Protein AF-A0A5P1F9I6-F1 (afdb_monomer_lite)

Secondary structure (DSSP, 8-state):
-----------GGGGGG-S-----------TTSHHHHTTEEEEE-TTS-EEEEE-TTHHHHHHHHHHHHHHHHHHHHS-HHHHHHHHHHHHTT------GGGT-S------SSHHHHHHHHHHHT--HHHHHHHHHHHHHH-S-GGGG-

Sequence (149 aa):
MGGAAILLSNKPSDSGRAKYELVHVVRTNHAANDEAYRCAYQEEDGEGNIGVSLSKKLTAIAGAALRENITTIAPLVLPPSELLRWALGCIMKKTYTPDFRKAFEHFCIHAGGRAVIEELSKKLKLTEEQVEPSRMTLLLVNNGGCHTC

InterPro domains:
  IPR012392 Very-long-chain 3-ketoacyl-CoA synthase [PTHR31561] (1-140)
  IPR013601 FAE1/Type III polyketide synthase-like protein [PF08392] (1-94)
  IPR016039 Thiolase-like [G3DSA:3.40.47.10] (1-143)
  IPR016039 Thiolase-like [SSF53901] (1-139)

Organism: Asparagus officinalis (NCBI:txid4686)

Radius of gyration: 18.52 Å; chains: 1; bounding box: 53×32×50 Å

Foldseek 3Di:
DDDDDDDDDPDPVCVVVDPDDDDDDFDFDDCVDPCQVLQWDFDADPVRDTDIDHHPCNVVSVVVSVVVRCVVCCVVQPDPVQVVVVVVCVVVVHDDQGACVRRDVADADQDPDPVSLVVCCVSNVNDPVRSVLNVVLCVPVNNPPPRSD

pLDDT: mean 85.11, std 8.14, range [55.66, 95.0]

Structure (mmCIF, N/CA/C/O backbone):
data_AF-A0A5P1F9I6-F1
#
_entry.id   AF-A0A5P1F9I6-F1
#
loop_
_atom_site.group_PDB
_atom_site.id
_atom_site.type_symbol
_atom_site.label_atom_id
_atom_site.label_alt_id
_atom_site.label_comp_id
_atom_site.label_asym_id
_atom_site.label_entity_id
_atom_site.label_seq_id
_atom_site.pdbx_PDB_ins_code
_atom_site.Cartn_x
_atom_site.Cartn_y
_atom_site.Cartn_z
_atom_site.occupancy
_atom_site.B_iso_or_equiv
_atom_site.auth_seq_id
_atom_site.auth_comp_id
_atom_site.auth_asym_id
_atom_site.auth_atom_id
_atom_site.pdbx_PDB_model_num
ATOM 1 N N . MET A 1 1 ? -20.761 13.787 -5.780 1.00 58.81 1 MET A N 1
ATOM 2 C CA . MET A 1 1 ? -20.430 12.347 -5.837 1.00 58.81 1 MET A CA 1
ATOM 3 C C . MET A 1 1 ? -19.392 12.148 -6.926 1.00 58.81 1 MET A C 1
ATOM 5 O O . MET A 1 1 ? -19.604 12.664 -8.016 1.00 58.81 1 MET A O 1
ATOM 9 N N . GLY A 1 2 ? -18.279 11.480 -6.617 1.00 71.69 2 GLY A N 1
ATOM 10 C CA . GLY A 1 2 ? -17.290 11.039 -7.606 1.00 71.69 2 GLY A CA 1
ATOM 11 C C . GLY A 1 2 ? -17.556 9.592 -8.028 1.00 71.69 2 GLY A C 1
ATOM 12 O O . GLY A 1 2 ? -18.183 8.843 -7.280 1.00 71.69 2 GLY A O 1
ATOM 13 N N . GLY A 1 3 ? -17.108 9.210 -9.223 1.00 81.81 3 GLY A N 1
ATOM 14 C CA . GLY A 1 3 ? -17.223 7.848 -9.738 1.00 81.81 3 GLY A CA 1
ATOM 15 C C . GLY 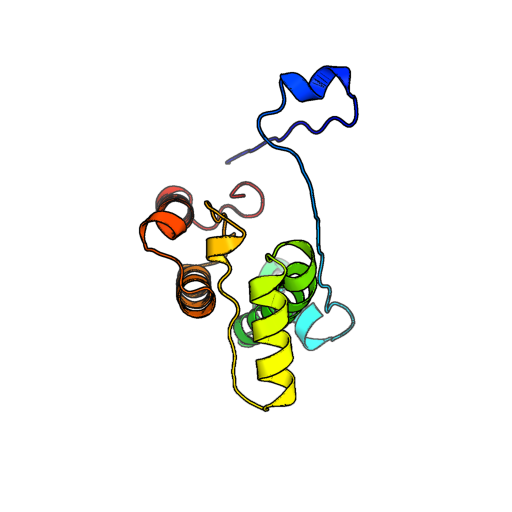A 1 3 ? -16.049 7.515 -10.652 1.00 81.81 3 GLY A C 1
ATOM 16 O O . GLY A 1 3 ? -15.625 8.355 -11.442 1.00 81.81 3 GLY A O 1
ATOM 17 N N . ALA A 1 4 ? -15.535 6.295 -10.529 1.00 86.00 4 ALA A N 1
ATOM 18 C CA . ALA A 1 4 ? -14.467 5.753 -11.359 1.00 86.00 4 ALA A CA 1
ATOM 19 C C . ALA A 1 4 ? -14.864 4.349 -11.832 1.00 86.00 4 ALA A C 1
ATOM 21 O O . ALA A 1 4 ? -15.595 3.640 -11.139 1.00 86.00 4 ALA A O 1
ATOM 22 N N . ALA A 1 5 ? -14.405 3.957 -13.020 1.00 91.00 5 ALA A N 1
ATOM 23 C CA . ALA A 1 5 ? -14.665 2.638 -13.581 1.00 91.00 5 ALA A CA 1
ATOM 24 C C . ALA A 1 5 ? -13.430 2.122 -14.322 1.00 91.00 5 ALA A C 1
ATOM 26 O O . ALA A 1 5 ? -12.773 2.866 -15.052 1.00 91.00 5 ALA A O 1
ATOM 27 N N . ILE A 1 6 ? -13.151 0.830 -14.157 1.00 91.56 6 ILE A N 1
ATOM 28 C CA . ILE A 1 6 ? -12.092 0.106 -14.861 1.00 91.56 6 ILE A CA 1
ATOM 29 C C . ILE A 1 6 ? -12.748 -1.077 -15.573 1.00 91.56 6 ILE A C 1
ATOM 31 O O . ILE A 1 6 ? -13.527 -1.814 -14.968 1.00 91.56 6 ILE A O 1
ATOM 35 N N . LEU A 1 7 ? -12.436 -1.261 -16.857 1.00 94.25 7 LEU A N 1
ATOM 36 C CA . LEU A 1 7 ? -12.842 -2.441 -17.617 1.00 94.25 7 LEU A CA 1
ATOM 37 C C . LEU A 1 7 ? -11.691 -3.450 -17.632 1.00 94.25 7 LEU A C 1
ATOM 39 O O . LEU A 1 7 ? -10.599 -3.133 -18.100 1.00 94.25 7 LEU A O 1
ATOM 43 N N . LEU A 1 8 ? -11.954 -4.664 -17.152 1.00 94.56 8 LEU A N 1
ATOM 44 C CA . LEU A 1 8 ? -11.008 -5.779 -17.164 1.00 94.56 8 LEU A CA 1
ATOM 45 C C . LEU A 1 8 ? -11.435 -6.806 -18.217 1.00 94.56 8 LEU A C 1
ATOM 47 O O . LEU A 1 8 ? -12.617 -7.129 -18.330 1.00 94.56 8 LEU A O 1
ATOM 51 N N . SER A 1 9 ? -10.472 -7.334 -18.972 1.00 94.06 9 SER A N 1
ATOM 52 C CA . SER A 1 9 ? -10.683 -8.418 -19.934 1.00 94.06 9 SER A CA 1
ATOM 53 C C . SER A 1 9 ? -9.588 -9.463 -19.776 1.00 94.06 9 SER A C 1
ATOM 55 O O . SER A 1 9 ? -8.436 -9.131 -19.517 1.00 94.06 9 SER A O 1
ATOM 57 N N . ASN A 1 10 ? -9.955 -10.729 -19.950 1.00 94.94 10 ASN A N 1
ATOM 58 C CA . ASN A 1 10 ? -9.029 -11.857 -20.032 1.00 94.94 10 ASN A CA 1
ATOM 59 C C . ASN A 1 10 ? -8.858 -12.361 -21.477 1.00 94.94 10 ASN A C 1
ATOM 61 O O . ASN A 1 10 ? -8.273 -13.422 -21.692 1.00 94.94 10 ASN A O 1
ATOM 65 N N . LYS A 1 11 ? -9.403 -11.648 -22.473 1.00 95.00 11 LYS A N 1
ATOM 66 C CA . LYS A 1 11 ? -9.348 -12.063 -23.876 1.00 95.00 11 LYS A CA 1
ATOM 67 C C . LYS A 1 11 ? -8.028 -11.623 -24.514 1.00 95.00 11 LYS A C 1
ATOM 69 O O . LYS A 1 11 ? -7.748 -10.424 -24.537 1.00 95.00 11 LYS A O 1
ATOM 74 N N . PRO A 1 12 ? -7.272 -12.538 -25.148 1.00 92.50 12 PRO A N 1
ATOM 75 C CA . PRO A 1 12 ? -6.056 -12.173 -25.874 1.00 92.50 12 PRO A CA 1
ATOM 76 C C . PRO A 1 12 ? -6.297 -11.168 -27.008 1.00 92.50 12 PRO A C 1
ATOM 78 O O . PRO A 1 12 ? -5.402 -10.400 -27.334 1.00 92.50 12 PRO A O 1
ATOM 81 N N . SER A 1 13 ? -7.506 -11.134 -27.583 1.00 94.44 13 SER A N 1
ATOM 82 C CA . SER A 1 13 ? -7.888 -10.158 -28.615 1.00 94.44 13 SER A CA 1
ATOM 83 C C . SER A 1 13 ? -7.873 -8.709 -28.126 1.00 94.44 13 SER A C 1
ATOM 85 O O . SER A 1 13 ? -7.743 -7.794 -28.936 1.00 94.44 13 SER A O 1
ATOM 87 N N . ASP A 1 14 ? -8.019 -8.497 -26.817 1.00 93.44 14 ASP A N 1
ATOM 88 C CA . ASP A 1 14 ? -8.112 -7.165 -26.221 1.00 93.44 14 ASP A CA 1
ATOM 89 C C . ASP A 1 14 ? -6.747 -6.666 -25.712 1.00 93.44 14 ASP A C 1
ATOM 91 O O . ASP A 1 14 ? -6.613 -5.481 -25.405 1.00 93.44 14 ASP A O 1
ATOM 95 N N . SER A 1 15 ? -5.720 -7.529 -25.665 1.00 90.62 15 SER A N 1
ATOM 96 C CA . SER A 1 15 ? -4.403 -7.210 -25.087 1.00 90.62 15 SER A CA 1
ATOM 97 C C . SER A 1 15 ? -3.721 -6.039 -25.793 1.00 90.62 15 SER A C 1
ATOM 99 O O . SER A 1 15 ? -3.222 -5.132 -25.136 1.00 90.62 15 SER A O 1
ATOM 101 N N . GLY A 1 16 ? -3.796 -5.983 -27.128 1.00 92.69 16 GLY A N 1
ATOM 102 C CA . GLY A 1 16 ? -3.213 -4.896 -27.921 1.00 92.69 16 GLY A CA 1
ATOM 103 C C . GLY A 1 16 ? -3.875 -3.528 -27.708 1.00 92.69 16 GLY A C 1
ATOM 104 O O . GLY A 1 16 ? -3.329 -2.515 -28.135 1.00 92.69 16 GLY A O 1
ATOM 105 N N . ARG A 1 17 ? -5.050 -3.478 -27.066 1.00 94.00 17 ARG A N 1
ATOM 106 C CA . ARG A 1 17 ? -5.777 -2.238 -26.740 1.00 94.00 17 ARG A CA 1
ATOM 107 C C . ARG A 1 17 ? -5.731 -1.897 -25.249 1.00 94.00 17 ARG A C 1
ATOM 109 O O . ARG A 1 17 ? -6.204 -0.824 -24.867 1.00 94.00 17 ARG A O 1
ATOM 116 N N . ALA A 1 18 ? -5.231 -2.800 -24.407 1.00 93.69 18 ALA A N 1
ATOM 117 C CA . ALA A 1 18 ? -5.167 -2.598 -22.970 1.00 93.69 18 ALA A CA 1
ATOM 118 C C . ALA A 1 18 ? -4.132 -1.517 -22.625 1.00 93.69 18 ALA A C 1
ATOM 120 O O . ALA A 1 18 ? -3.037 -1.489 -23.178 1.00 93.69 18 ALA A O 1
ATOM 121 N N . LYS A 1 19 ? -4.480 -0.617 -21.697 1.00 93.44 19 LYS A N 1
ATOM 122 C CA . LYS A 1 19 ? -3.541 0.398 -21.185 1.00 93.44 19 LYS A CA 1
ATOM 123 C C . LYS A 1 19 ? -2.557 -0.179 -20.167 1.00 93.44 19 LYS A C 1
ATOM 125 O O . LYS A 1 19 ? -1.434 0.297 -20.074 1.00 93.44 19 LYS A O 1
ATOM 130 N N . TYR A 1 20 ? -3.011 -1.168 -19.399 1.00 92.56 20 TYR A N 1
ATOM 131 C CA . TYR A 1 20 ? -2.266 -1.805 -18.320 1.00 92.56 20 TYR A CA 1
ATOM 132 C C . TYR A 1 20 ? -2.589 -3.298 -18.285 1.00 92.56 20 TYR A C 1
ATOM 134 O O . TYR A 1 20 ? -3.704 -3.701 -18.625 1.00 92.56 20 TYR A O 1
ATOM 142 N N . GLU A 1 21 ? -1.629 -4.092 -17.823 1.00 92.50 21 GLU A N 1
ATOM 143 C CA . GLU A 1 21 ? -1.796 -5.513 -17.528 1.00 92.50 21 GLU A CA 1
ATOM 144 C C . GLU A 1 21 ? -1.741 -5.732 -16.013 1.00 92.50 21 GLU A C 1
ATOM 146 O O . GLU A 1 21 ? -0.867 -5.206 -15.321 1.00 92.50 21 GLU A O 1
ATOM 151 N N . LEU A 1 22 ? -2.686 -6.510 -15.484 1.00 92.75 22 LEU A N 1
ATOM 152 C CA . LEU A 1 22 ? -2.701 -6.880 -14.074 1.00 92.75 22 LEU A CA 1
ATOM 153 C C . LEU A 1 22 ? -1.824 -8.115 -13.852 1.00 92.75 22 LEU A C 1
ATOM 155 O O . LEU A 1 22 ? -2.265 -9.237 -14.085 1.00 92.75 22 LEU A O 1
ATOM 159 N N . VAL A 1 23 ? -0.600 -7.904 -13.371 1.00 92.69 23 VAL A N 1
ATOM 160 C CA . VAL A 1 23 ? 0.379 -8.990 -13.189 1.00 92.69 23 VAL A CA 1
ATOM 161 C C . VAL A 1 23 ? 0.200 -9.707 -11.845 1.00 92.69 23 VAL A C 1
ATOM 163 O O . VAL A 1 23 ? 0.147 -10.935 -11.785 1.00 92.69 23 VAL A O 1
ATOM 166 N N . HIS A 1 24 ? 0.078 -8.951 -10.750 1.00 92.06 24 HIS A N 1
ATOM 167 C CA . HIS A 1 24 ? -0.003 -9.499 -9.395 1.00 92.06 24 HIS A CA 1
ATOM 168 C C . HIS A 1 24 ? -1.013 -8.742 -8.530 1.00 92.06 24 HIS A C 1
ATOM 170 O O . HIS A 1 24 ? -1.091 -7.516 -8.573 1.00 92.06 24 HIS A O 1
ATOM 176 N N . VAL A 1 25 ? -1.748 -9.484 -7.695 1.00 93.44 25 VAL A N 1
ATOM 177 C CA . VAL A 1 25 ? -2.632 -8.945 -6.651 1.00 93.44 25 VAL A CA 1
ATOM 178 C C . VAL A 1 25 ? -2.312 -9.646 -5.340 1.00 93.44 25 VAL A C 1
ATOM 180 O O . VAL A 1 25 ? -2.360 -10.871 -5.262 1.00 93.44 25 VAL A O 1
ATOM 183 N N . VAL A 1 26 ? -2.017 -8.868 -4.299 1.00 93.50 26 VAL A N 1
ATOM 184 C CA . VAL A 1 26 ? -1.761 -9.382 -2.948 1.00 93.50 26 VAL A CA 1
ATOM 185 C C . VAL A 1 26 ? -2.721 -8.717 -1.975 1.00 93.50 26 VAL A C 1
ATOM 187 O O . VAL A 1 26 ? -2.762 -7.493 -1.864 1.00 93.50 26 VAL A O 1
ATOM 190 N N . ARG A 1 27 ? -3.476 -9.530 -1.231 1.00 93.00 27 ARG A N 1
ATOM 191 C CA . ARG A 1 27 ? -4.406 -9.065 -0.200 1.00 93.00 27 ARG A CA 1
ATOM 192 C C . ARG A 1 27 ? -3.963 -9.566 1.169 1.00 93.00 27 ARG A C 1
ATOM 194 O O . ARG A 1 27 ? -3.826 -10.766 1.367 1.00 93.00 27 ARG A O 1
ATOM 201 N N . THR A 1 28 ? -3.816 -8.644 2.115 1.00 91.25 28 THR A N 1
ATOM 202 C CA . THR A 1 28 ? -3.549 -8.949 3.529 1.00 91.25 28 THR A CA 1
ATOM 203 C C . THR A 1 28 ? -4.820 -8.707 4.336 1.00 91.25 28 THR A C 1
ATOM 205 O O . THR A 1 28 ? -5.490 -7.693 4.135 1.00 91.25 28 THR A O 1
ATOM 208 N N . ASN A 1 29 ? -5.190 -9.641 5.215 1.00 91.25 29 ASN A N 1
ATOM 209 C CA . ASN A 1 29 ? -6.415 -9.564 6.009 1.00 91.25 29 ASN A CA 1
ATOM 210 C C . ASN A 1 29 ? -6.139 -9.903 7.480 1.00 91.25 29 ASN A C 1
ATOM 212 O O . ASN A 1 29 ? -5.693 -11.004 7.785 1.00 91.25 29 ASN A O 1
ATOM 216 N N . HIS A 1 30 ? -6.470 -8.973 8.379 1.00 90.31 30 HIS A N 1
ATOM 217 C CA . HIS A 1 30 ? -6.343 -9.134 9.830 1.00 90.31 30 HIS A CA 1
ATOM 218 C C . HIS A 1 30 ? -7.693 -9.218 10.558 1.00 90.31 30 HIS A C 1
ATOM 220 O O . HIS A 1 30 ? -7.742 -9.012 11.764 1.00 90.31 30 HIS A O 1
ATOM 226 N N . ALA A 1 31 ? -8.791 -9.538 9.866 1.00 86.88 31 ALA A N 1
ATOM 227 C CA . ALA A 1 31 ? -10.133 -9.590 10.456 1.00 86.88 31 ALA A CA 1
ATOM 228 C C . ALA A 1 31 ? -10.279 -10.587 11.623 1.00 86.88 31 ALA A C 1
ATOM 230 O O . ALA A 1 31 ? -11.189 -10.439 12.426 1.00 86.88 31 ALA A O 1
ATOM 231 N N . ALA A 1 32 ? -9.387 -11.576 11.739 1.00 90.56 32 ALA A N 1
ATOM 232 C CA . ALA A 1 32 ? -9.351 -12.496 12.878 1.00 90.56 32 ALA A CA 1
ATOM 233 C C . ALA A 1 32 ? -8.821 -11.860 14.182 1.00 90.56 32 ALA A C 1
ATOM 235 O O . ALA A 1 32 ? -8.923 -12.467 15.242 1.00 90.56 32 ALA A O 1
ATOM 236 N N . ASN A 1 33 ? -8.220 -10.668 14.117 1.00 91.50 33 ASN A N 1
ATOM 237 C CA . ASN A 1 33 ? -7.797 -9.907 15.286 1.00 91.50 33 ASN A CA 1
ATOM 238 C C . ASN A 1 33 ? -8.889 -8.886 15.629 1.00 91.50 33 ASN A C 1
ATOM 240 O O . ASN A 1 33 ? -9.110 -7.952 14.861 1.00 91.50 33 ASN A O 1
ATOM 244 N N . ASP A 1 34 ? -9.523 -9.031 16.792 1.00 92.56 34 ASP A N 1
ATOM 245 C CA . ASP A 1 34 ? -10.614 -8.160 17.252 1.00 92.56 34 ASP A CA 1
ATOM 246 C C . ASP A 1 34 ? -10.263 -6.669 17.231 1.00 92.56 34 ASP A C 1
ATOM 248 O O . ASP A 1 34 ? -11.098 -5.826 16.904 1.00 92.56 34 ASP A O 1
ATOM 252 N N . GLU A 1 35 ? -9.021 -6.328 17.568 1.00 90.12 35 GLU A N 1
ATOM 253 C CA . GLU A 1 35 ? -8.555 -4.948 17.581 1.00 90.12 35 GLU A CA 1
ATOM 254 C C . GLU A 1 35 ? -8.446 -4.382 16.164 1.00 90.12 35 GLU A C 1
ATOM 256 O O . GLU A 1 35 ? -8.821 -3.236 15.929 1.00 90.12 35 GLU A O 1
ATOM 261 N N . ALA A 1 36 ? -7.982 -5.197 15.213 1.00 89.56 36 ALA A N 1
ATOM 262 C CA . ALA A 1 36 ? -7.935 -4.839 13.801 1.00 89.56 36 ALA A CA 1
ATOM 263 C C . ALA A 1 36 ? -9.328 -4.821 13.165 1.00 89.56 36 ALA A C 1
ATOM 265 O O . ALA A 1 36 ? -9.615 -3.954 12.347 1.00 89.56 36 ALA A O 1
ATOM 266 N N . TYR A 1 37 ? -10.213 -5.728 13.569 1.00 90.31 37 TYR A N 1
ATOM 267 C CA . TYR A 1 37 ? -11.590 -5.777 13.095 1.00 90.31 37 TYR A CA 1
ATOM 268 C C . TYR A 1 37 ? -12.387 -4.543 13.541 1.00 90.31 37 TYR A C 1
ATOM 270 O O . TYR A 1 37 ? -13.078 -3.925 12.737 1.00 90.31 37 TYR A O 1
ATOM 278 N N . ARG A 1 38 ? -12.240 -4.132 14.806 1.00 89.44 38 ARG A N 1
ATOM 279 C CA . ARG A 1 38 ? -12.935 -2.968 15.380 1.00 89.44 38 ARG A CA 1
ATOM 280 C C . ARG A 1 38 ? -12.209 -1.635 15.164 1.00 89.44 38 ARG A C 1
ATOM 282 O O . ARG A 1 38 ? -12.646 -0.621 15.697 1.00 89.44 38 ARG A O 1
ATOM 289 N N . CYS A 1 39 ? -11.087 -1.596 14.434 1.00 89.00 39 CYS A N 1
ATOM 290 C CA . CYS A 1 39 ? -10.308 -0.356 14.316 1.00 89.00 39 CYS A CA 1
ATOM 291 C C . CYS A 1 39 ? -10.972 0.717 13.442 1.00 89.00 39 CYS A C 1
ATOM 293 O O . CYS A 1 39 ? -10.704 1.902 13.646 1.00 89.00 39 CYS A O 1
ATOM 295 N N . ALA A 1 40 ? -11.823 0.303 12.504 1.00 88.75 40 ALA A N 1
ATOM 296 C CA . ALA A 1 40 ? -12.689 1.159 11.710 1.00 88.75 40 ALA A CA 1
ATOM 297 C C . ALA A 1 40 ? -14.005 0.410 11.466 1.00 88.75 40 ALA A C 1
ATOM 299 O O . ALA A 1 40 ? -14.022 -0.562 10.711 1.00 88.75 40 ALA A O 1
ATOM 300 N N . TYR A 1 41 ? -15.084 0.823 12.128 1.00 89.44 41 TYR A N 1
ATOM 301 C CA . TYR A 1 41 ? -16.366 0.118 12.073 1.00 89.44 41 TYR A CA 1
ATOM 302 C C . TYR A 1 41 ? -17.518 1.093 11.863 1.00 89.44 41 TYR A C 1
ATOM 304 O O . TYR A 1 41 ? -17.506 2.191 12.414 1.00 89.44 41 TYR A O 1
ATOM 312 N N . GLN A 1 42 ? -18.501 0.705 11.055 1.00 91.31 42 GLN A N 1
ATOM 313 C CA . GLN A 1 42 ? -19.733 1.471 10.915 1.00 91.31 42 GLN A CA 1
ATOM 314 C C . GLN A 1 42 ? -20.691 1.039 12.024 1.00 91.31 42 GLN A C 1
ATOM 316 O O . GLN A 1 42 ? -21.041 -0.138 12.110 1.00 91.31 42 GLN A O 1
ATOM 321 N N . GLU A 1 43 ? -21.080 1.972 12.882 1.00 91.50 43 GLU A N 1
ATOM 322 C CA . GLU A 1 43 ? -21.938 1.706 14.036 1.00 91.50 43 GLU A CA 1
ATOM 323 C C . GLU A 1 43 ? -22.920 2.852 14.272 1.00 91.50 43 GLU A C 1
ATOM 325 O O . GLU A 1 43 ? -22.723 3.970 13.794 1.00 91.50 43 GLU A O 1
ATOM 330 N N . GLU A 1 44 ? -24.006 2.539 14.966 1.00 93.06 44 GLU A N 1
ATOM 331 C CA . GLU A 1 44 ? -25.030 3.497 15.367 1.00 93.06 44 GLU A CA 1
ATOM 332 C C . GLU A 1 44 ? -24.645 4.101 16.721 1.00 93.06 44 GLU A C 1
ATOM 334 O O . GLU A 1 44 ? -24.240 3.378 17.637 1.00 93.06 44 GLU A O 1
ATOM 339 N N . ASP A 1 45 ? -24.715 5.424 16.836 1.00 90.69 45 ASP A N 1
ATOM 340 C CA . ASP A 1 45 ? -24.473 6.114 18.098 1.00 90.69 45 ASP A CA 1
ATOM 341 C C . ASP A 1 45 ? -25.674 6.000 19.056 1.00 90.69 45 ASP A C 1
ATOM 343 O O . ASP A 1 45 ? -26.716 5.423 18.744 1.00 90.69 45 ASP A O 1
ATOM 347 N N . GLY A 1 46 ? -25.533 6.552 20.264 1.00 90.81 46 GLY A N 1
ATOM 348 C CA . GLY A 1 46 ? -26.599 6.519 21.270 1.00 90.81 46 GLY A CA 1
ATOM 349 C C . GLY A 1 46 ? -27.860 7.312 20.899 1.00 90.81 46 GLY A C 1
ATOM 350 O O . GLY A 1 46 ? -28.871 7.175 21.585 1.00 90.81 46 GLY A O 1
ATOM 351 N N . GLU A 1 47 ? -27.813 8.131 19.847 1.00 92.06 47 GLU A N 1
ATOM 352 C CA . GLU A 1 47 ? -28.930 8.937 19.342 1.00 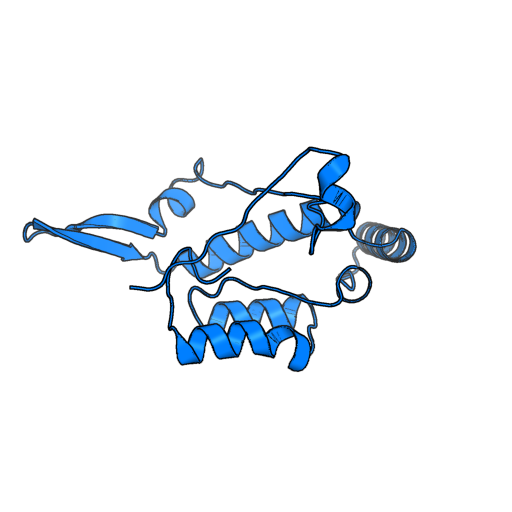92.06 47 GLU A CA 1
ATOM 353 C C . GLU A 1 47 ? -29.591 8.311 18.102 1.00 92.06 47 GLU A C 1
ATOM 355 O O . GLU A 1 47 ? -30.566 8.853 17.580 1.00 92.06 47 GLU A O 1
ATOM 360 N N . GLY A 1 48 ? -29.100 7.155 17.653 1.00 91.50 48 GLY A N 1
ATOM 361 C CA . GLY A 1 48 ? -29.626 6.425 16.508 1.00 91.50 48 GLY A CA 1
ATOM 362 C C . GLY A 1 48 ? -29.016 6.826 15.162 1.00 91.50 48 GLY A C 1
ATOM 363 O O . GLY A 1 48 ? -29.526 6.453 14.102 1.00 91.50 48 GLY A O 1
ATOM 364 N N . ASN A 1 49 ? -27.934 7.611 15.161 1.00 92.56 49 ASN A N 1
ATOM 365 C CA . ASN A 1 49 ? -27.277 8.040 13.932 1.00 92.56 49 ASN A CA 1
ATOM 366 C C . ASN A 1 49 ? -26.183 7.050 13.535 1.00 92.56 49 ASN A C 1
ATOM 368 O O . ASN A 1 49 ? -25.297 6.714 14.319 1.00 92.56 49 ASN A O 1
ATOM 372 N N . ILE A 1 50 ? -26.197 6.627 12.272 1.00 92.12 50 ILE A N 1
ATOM 373 C CA . ILE A 1 50 ? -25.163 5.747 11.727 1.00 92.12 50 ILE A CA 1
ATOM 374 C C . ILE A 1 50 ? -23.906 6.566 11.414 1.00 92.12 50 ILE A C 1
ATOM 376 O O . ILE A 1 50 ? -23.919 7.443 10.547 1.00 92.12 50 ILE A O 1
ATOM 380 N N . GLY A 1 51 ? -22.804 6.231 12.080 1.00 89.81 51 GLY A N 1
ATOM 381 C CA . GLY A 1 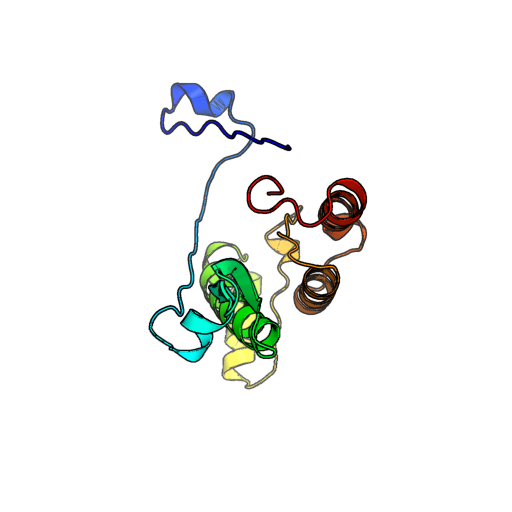51 ? -21.492 6.843 11.907 1.00 89.81 51 GLY A CA 1
ATOM 382 C C . GLY A 1 51 ? -20.383 5.822 11.649 1.00 89.81 51 GLY A C 1
ATOM 383 O O . GLY A 1 51 ? -20.617 4.622 11.513 1.00 89.81 51 GLY A O 1
ATOM 384 N N . VAL A 1 52 ? -19.145 6.316 11.565 1.00 89.56 52 VAL A N 1
ATOM 385 C CA . VAL A 1 52 ? -17.936 5.483 11.491 1.00 89.56 52 VAL A CA 1
ATOM 386 C C . VAL A 1 52 ? -17.083 5.742 12.724 1.00 89.56 52 VAL A C 1
ATOM 388 O O . VAL A 1 52 ? -16.653 6.867 12.975 1.00 89.56 52 VAL A O 1
ATOM 391 N N . SER A 1 53 ? -16.804 4.679 13.462 1.00 88.19 53 SER A N 1
ATOM 392 C CA . SER A 1 53 ? -15.954 4.664 14.643 1.00 88.19 53 SER A CA 1
ATOM 393 C C . SER A 1 53 ? -14.521 4.343 14.249 1.00 88.19 53 SER A C 1
ATOM 395 O O . SER A 1 53 ? -14.269 3.336 13.585 1.00 88.19 53 SER A O 1
ATOM 397 N N . LEU A 1 54 ? -13.575 5.208 14.626 1.00 88.12 54 LEU A N 1
ATOM 398 C CA . LEU A 1 54 ? -12.152 5.052 14.320 1.00 88.12 54 LEU A CA 1
ATOM 399 C C . LEU A 1 54 ? -11.342 4.929 15.611 1.00 88.12 54 LEU A C 1
ATOM 401 O O . LEU A 1 54 ? -11.260 5.855 16.420 1.00 88.12 54 LEU A O 1
ATOM 405 N N . SER A 1 55 ? -10.681 3.789 15.784 1.00 87.88 55 SER A N 1
ATOM 406 C CA . SER A 1 55 ? -9.781 3.554 16.908 1.00 87.88 55 SER A CA 1
ATOM 407 C C . SER A 1 55 ? -8.489 4.358 16.762 1.00 87.88 55 SER A C 1
ATOM 409 O O . SER A 1 55 ? -7.893 4.430 15.687 1.00 87.88 55 SER A O 1
ATOM 411 N N . LYS A 1 56 ? -7.952 4.862 17.880 1.00 86.50 56 LYS A N 1
ATOM 412 C CA . LYS A 1 56 ? -6.623 5.510 17.927 1.00 86.50 56 LYS A CA 1
ATOM 413 C C . LYS A 1 56 ? -5.488 4.596 17.446 1.00 86.50 56 LYS A C 1
ATOM 415 O O . LYS A 1 56 ? -4.425 5.084 17.077 1.00 86.50 56 LYS A O 1
ATOM 420 N N . LYS A 1 57 ? -5.702 3.275 17.455 1.00 85.69 57 LYS A N 1
ATOM 421 C CA . LYS A 1 57 ? -4.725 2.264 17.019 1.00 85.69 57 LYS A CA 1
ATOM 422 C C . LYS A 1 57 ? -4.784 1.958 15.520 1.00 85.69 57 LYS A C 1
ATOM 424 O O . LYS A 1 57 ? -3.935 1.216 15.030 1.00 85.69 57 LYS A O 1
ATOM 429 N N . LEU A 1 58 ? -5.734 2.546 14.787 1.00 84.75 58 LEU A N 1
ATOM 430 C CA . LEU A 1 58 ? -5.928 2.340 13.350 1.00 84.75 58 LEU A CA 1
ATOM 431 C C . LEU A 1 58 ? -4.632 2.510 12.551 1.00 84.75 58 LEU A C 1
ATOM 433 O O . LEU A 1 58 ? -4.301 1.667 11.725 1.00 84.75 58 LEU A O 1
ATOM 437 N N . THR A 1 59 ? -3.865 3.565 12.826 1.00 83.19 59 THR A N 1
ATOM 438 C CA . THR A 1 59 ? -2.612 3.856 12.113 1.00 83.19 59 THR A CA 1
ATOM 439 C C . THR A 1 59 ? -1.549 2.781 12.340 1.00 83.19 59 THR A C 1
ATOM 441 O O . THR A 1 59 ? -0.877 2.370 11.394 1.00 83.19 59 THR A O 1
ATOM 444 N N . ALA A 1 60 ? -1.420 2.285 13.572 1.00 85.06 60 ALA A N 1
ATOM 445 C CA . ALA A 1 60 ? -0.483 1.219 13.912 1.00 85.06 60 ALA A CA 1
ATOM 446 C C . ALA A 1 60 ? -0.874 -0.110 13.245 1.00 85.06 60 ALA A C 1
ATOM 448 O O . ALA A 1 60 ? -0.020 -0.772 12.654 1.00 85.06 60 ALA A O 1
ATOM 449 N N . ILE A 1 61 ? -2.163 -0.463 13.280 1.00 87.69 61 ILE A N 1
ATOM 450 C CA . ILE A 1 61 ? -2.701 -1.679 12.651 1.00 87.69 61 ILE A CA 1
ATOM 451 C C . ILE A 1 61 ? -2.545 -1.622 11.131 1.00 87.69 61 ILE A C 1
ATOM 453 O O . ILE A 1 61 ? -2.016 -2.558 10.533 1.00 87.69 61 ILE A O 1
ATOM 457 N N . ALA A 1 62 ? -2.931 -0.509 10.505 1.00 84.19 62 ALA A N 1
ATOM 458 C CA . ALA A 1 62 ? -2.768 -0.303 9.069 1.00 84.19 62 ALA A CA 1
ATOM 459 C C . ALA A 1 62 ? -1.290 -0.377 8.661 1.00 84.19 62 ALA A C 1
ATOM 461 O O . ALA A 1 62 ? -0.947 -1.015 7.669 1.00 84.19 62 ALA A O 1
ATOM 462 N N . GLY A 1 63 ? -0.394 0.214 9.458 1.00 83.81 63 GLY A N 1
ATOM 463 C CA . GLY A 1 63 ? 1.047 0.151 9.228 1.00 83.81 63 GLY A CA 1
ATOM 464 C C . GLY A 1 63 ? 1.620 -1.267 9.321 1.00 83.81 63 GLY A C 1
ATOM 465 O O . GLY A 1 63 ? 2.514 -1.609 8.543 1.00 83.81 63 GLY A O 1
ATOM 466 N N . ALA A 1 64 ? 1.116 -2.092 10.242 1.00 85.50 64 ALA A N 1
ATOM 467 C CA . ALA A 1 64 ? 1.496 -3.498 10.357 1.00 85.50 64 ALA A CA 1
ATOM 468 C C . ALA A 1 64 ? 0.999 -4.315 9.154 1.00 85.50 64 ALA A C 1
ATOM 470 O O . ALA A 1 64 ? 1.806 -4.978 8.501 1.00 85.50 64 ALA A O 1
ATOM 471 N N . ALA A 1 65 ? -0.281 -4.172 8.798 1.00 88.88 65 ALA A N 1
ATOM 472 C CA . ALA A 1 65 ? -0.892 -4.844 7.651 1.00 88.88 65 ALA A CA 1
ATOM 473 C C . ALA A 1 65 ? -0.178 -4.512 6.336 1.00 88.88 65 ALA A C 1
ATOM 475 O O . ALA A 1 65 ? 0.116 -5.381 5.517 1.00 88.88 65 ALA A O 1
ATOM 476 N N . LEU A 1 66 ? 0.165 -3.239 6.155 1.00 86.00 66 LEU A N 1
ATOM 477 C CA . LEU A 1 66 ? 0.888 -2.752 4.991 1.00 86.00 66 LEU A CA 1
ATOM 478 C C . LEU A 1 66 ? 2.314 -3.298 4.923 1.00 86.00 66 LEU A C 1
ATOM 480 O O . LEU A 1 66 ? 2.785 -3.660 3.848 1.00 86.00 66 LEU A O 1
ATOM 484 N N . ARG A 1 67 ? 3.008 -3.396 6.063 1.00 84.62 67 ARG A N 1
ATOM 485 C CA . ARG A 1 67 ? 4.344 -4.002 6.120 1.00 84.62 67 ARG A CA 1
ATOM 486 C C . ARG A 1 67 ? 4.302 -5.467 5.696 1.00 84.62 67 ARG A C 1
ATOM 488 O O . ARG A 1 67 ? 5.175 -5.898 4.944 1.00 84.62 67 ARG A O 1
ATOM 495 N N . GLU A 1 68 ? 3.315 -6.218 6.164 1.00 89.19 68 GLU A N 1
ATOM 496 C CA . GLU A 1 68 ? 3.122 -7.618 5.785 1.00 89.19 68 GLU A CA 1
ATOM 497 C C . GLU A 1 68 ? 2.789 -7.758 4.294 1.00 89.19 68 GLU A C 1
ATOM 499 O O . GLU A 1 68 ? 3.394 -8.577 3.597 1.00 89.19 68 GLU A O 1
ATOM 504 N N . ASN A 1 69 ? 1.918 -6.890 3.775 1.00 90.25 69 ASN A N 1
ATOM 505 C CA . ASN A 1 69 ? 1.578 -6.848 2.355 1.00 90.25 69 ASN A CA 1
ATOM 506 C C . ASN A 1 69 ? 2.809 -6.576 1.474 1.00 90.25 69 ASN A C 1
ATOM 508 O O . ASN A 1 69 ? 3.098 -7.346 0.560 1.00 90.25 69 ASN A O 1
ATOM 512 N N . ILE A 1 70 ? 3.592 -5.546 1.813 1.00 85.88 70 ILE A N 1
ATOM 513 C CA . ILE A 1 70 ? 4.832 -5.185 1.110 1.00 85.88 70 ILE A CA 1
ATOM 514 C C . ILE A 1 70 ? 5.847 -6.333 1.167 1.00 85.88 70 ILE A C 1
ATOM 516 O O . ILE A 1 70 ? 6.505 -6.629 0.173 1.00 85.88 70 ILE A O 1
ATOM 520 N N . THR A 1 71 ? 5.966 -7.008 2.312 1.00 86.88 71 THR A N 1
ATOM 521 C CA . THR A 1 71 ? 6.877 -8.156 2.469 1.00 86.88 71 THR A CA 1
ATOM 522 C C . THR A 1 71 ? 6.454 -9.333 1.588 1.00 86.88 71 THR A C 1
ATOM 524 O O . THR A 1 71 ? 7.307 -10.040 1.060 1.00 86.88 71 THR A O 1
ATOM 527 N N . THR A 1 72 ? 5.149 -9.511 1.382 1.00 90.69 72 THR A N 1
ATOM 528 C CA . THR A 1 72 ? 4.590 -10.581 0.547 1.00 90.69 72 THR A CA 1
ATOM 529 C 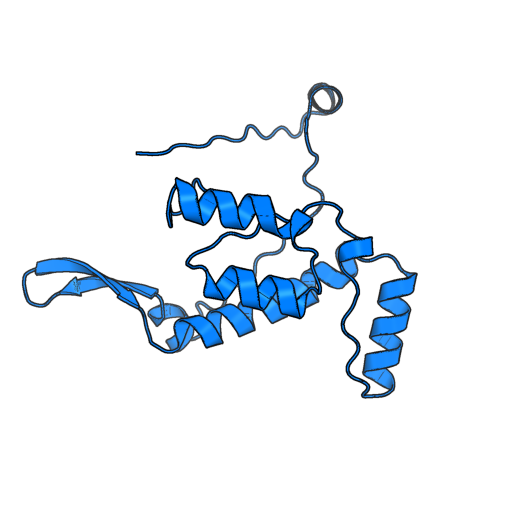C . THR A 1 72 ? 4.724 -10.278 -0.946 1.00 90.69 72 THR A C 1
ATOM 531 O O . THR A 1 72 ? 5.041 -11.176 -1.722 1.00 90.69 72 THR A O 1
ATOM 534 N N . ILE A 1 73 ? 4.519 -9.024 -1.368 1.00 90.19 73 ILE A N 1
ATOM 535 C CA . ILE A 1 73 ? 4.618 -8.638 -2.786 1.00 90.19 73 ILE A CA 1
ATOM 536 C C . ILE A 1 73 ? 6.067 -8.453 -3.252 1.00 90.19 73 ILE A C 1
ATOM 538 O O . ILE A 1 73 ? 6.362 -8.707 -4.414 1.00 90.19 73 ILE A O 1
ATOM 542 N N . ALA A 1 74 ? 6.984 -8.070 -2.355 1.00 88.38 74 ALA A N 1
ATOM 543 C CA . ALA A 1 74 ? 8.410 -7.887 -2.637 1.00 88.38 74 ALA A CA 1
ATOM 544 C C . ALA A 1 74 ? 9.039 -9.003 -3.502 1.00 88.38 74 ALA A C 1
ATOM 546 O O . ALA A 1 74 ? 9.603 -8.672 -4.544 1.00 88.38 74 ALA A O 1
ATOM 547 N N . PRO A 1 75 ? 8.939 -10.303 -3.154 1.00 89.75 75 PRO A N 1
ATOM 548 C CA . PRO A 1 75 ? 9.501 -11.387 -3.967 1.00 89.75 75 PRO A CA 1
ATOM 549 C C . PRO A 1 75 ? 8.869 -11.553 -5.351 1.00 89.75 75 PRO A C 1
ATOM 551 O O . PRO A 1 75 ? 9.508 -12.134 -6.221 1.00 89.75 75 PRO A O 1
ATOM 554 N N . LEU A 1 76 ? 7.649 -11.058 -5.564 1.00 90.50 76 LEU A N 1
ATOM 555 C CA . LEU A 1 76 ? 6.947 -11.175 -6.844 1.00 90.50 76 LEU A CA 1
ATOM 556 C C . LEU A 1 76 ? 7.351 -10.076 -7.834 1.00 90.50 76 LEU A C 1
ATOM 558 O O . LEU A 1 76 ? 7.280 -10.285 -9.038 1.00 90.50 76 LEU A O 1
ATOM 562 N N . VAL A 1 77 ? 7.765 -8.908 -7.333 1.00 90.44 77 VAL A N 1
ATOM 563 C CA . VAL A 1 77 ? 7.956 -7.699 -8.158 1.00 90.44 77 VAL A CA 1
ATOM 564 C C . VAL A 1 77 ? 9.399 -7.209 -8.206 1.00 90.44 77 VAL A C 1
ATOM 566 O O . VAL A 1 77 ? 9.778 -6.498 -9.133 1.00 90.44 77 VAL A O 1
ATOM 569 N N . LEU A 1 78 ? 10.222 -7.550 -7.211 1.00 89.38 78 LEU A N 1
ATOM 570 C CA . LEU A 1 78 ? 11.600 -7.076 -7.157 1.00 89.38 78 LEU A CA 1
ATOM 571 C C . LEU A 1 78 ? 12.510 -7.878 -8.097 1.00 89.38 78 LEU A C 1
ATOM 573 O O . LEU A 1 78 ? 12.383 -9.100 -8.202 1.00 89.38 78 LEU A O 1
ATOM 577 N N . PRO A 1 79 ? 13.513 -7.225 -8.708 1.00 89.38 79 PRO A N 1
ATOM 578 C CA . PRO A 1 79 ? 14.502 -7.928 -9.506 1.00 89.38 79 PRO A CA 1
ATOM 579 C C . PRO A 1 79 ? 15.325 -8.894 -8.629 1.00 89.38 79 PRO A C 1
ATOM 581 O O . PRO A 1 79 ? 15.610 -8.583 -7.465 1.00 89.38 79 PRO A O 1
ATOM 584 N N . PRO A 1 80 ? 15.819 -10.019 -9.182 1.00 88.50 80 PRO A N 1
ATOM 585 C CA . PRO A 1 80 ? 16.585 -11.015 -8.423 1.00 88.50 80 PRO A CA 1
ATOM 586 C C . PRO A 1 80 ? 17.790 -10.442 -7.656 1.00 88.50 80 PRO A C 1
ATOM 588 O O . PRO A 1 80 ? 18.130 -10.910 -6.570 1.00 88.50 80 PRO A O 1
ATOM 591 N N . SER A 1 81 ? 18.417 -9.384 -8.183 1.00 87.69 81 SER A N 1
ATOM 592 C CA . SER A 1 81 ? 19.555 -8.710 -7.544 1.00 87.69 81 SER A CA 1
ATOM 593 C C . SER A 1 81 ? 19.189 -7.931 -6.272 1.00 87.69 81 SER A C 1
ATOM 595 O O . SER A 1 81 ? 20.047 -7.728 -5.410 1.00 87.69 81 SER A O 1
ATOM 597 N N . GLU A 1 82 ? 17.945 -7.460 -6.146 1.00 87.62 82 GLU A N 1
ATOM 598 C CA . GLU A 1 82 ? 17.418 -6.852 -4.916 1.00 87.62 82 GLU A CA 1
ATOM 599 C C . GLU A 1 82 ? 17.021 -7.931 -3.913 1.00 87.62 82 GLU A C 1
ATOM 601 O O . GLU A 1 82 ? 17.345 -7.812 -2.731 1.00 87.62 82 GLU A O 1
ATOM 606 N N . LEU A 1 83 ? 16.405 -9.017 -4.386 1.00 86.44 83 LEU A N 1
ATOM 607 C CA . LEU A 1 83 ? 16.024 -10.143 -3.535 1.00 86.44 83 LEU A CA 1
ATOM 608 C C . LEU A 1 83 ? 17.235 -10.798 -2.873 1.00 86.44 83 LEU A C 1
ATOM 610 O O . LEU A 1 83 ? 17.201 -11.066 -1.674 1.00 86.44 83 LEU A O 1
ATOM 614 N N . LEU A 1 84 ? 18.337 -10.968 -3.608 1.00 87.62 84 LEU A N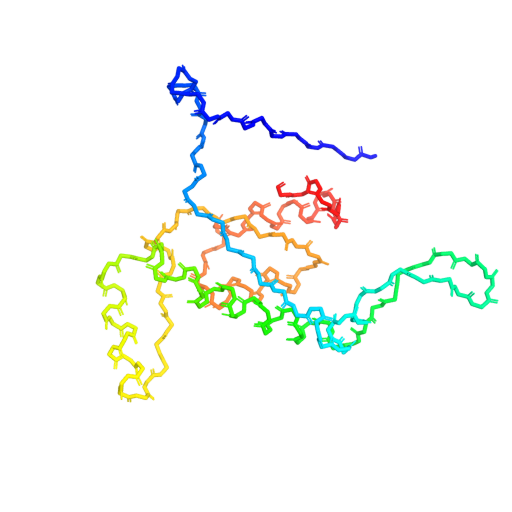 1
ATOM 615 C CA . LEU A 1 84 ? 19.581 -11.491 -3.046 1.00 87.62 84 LEU A CA 1
ATOM 616 C C . LEU A 1 84 ? 20.148 -10.570 -1.956 1.00 87.62 84 LEU A C 1
ATOM 618 O O . LEU A 1 84 ? 20.546 -11.042 -0.893 1.00 87.62 84 LEU A O 1
ATOM 622 N N . ARG A 1 85 ? 20.164 -9.251 -2.188 1.00 86.31 85 ARG A N 1
ATOM 623 C CA . ARG A 1 85 ? 20.641 -8.274 -1.193 1.00 86.31 85 ARG A CA 1
ATOM 624 C C . ARG A 1 85 ? 19.769 -8.257 0.056 1.00 86.31 85 ARG A C 1
ATOM 626 O O . ARG A 1 85 ? 20.301 -8.198 1.164 1.00 86.31 85 ARG A O 1
ATOM 633 N N . TRP A 1 86 ? 18.456 -8.359 -0.117 1.00 84.81 86 TRP A N 1
ATOM 634 C CA . TRP A 1 86 ? 17.519 -8.467 0.991 1.00 84.81 86 TRP A CA 1
ATOM 635 C C . TRP A 1 86 ? 17.728 -9.753 1.794 1.00 84.81 86 TRP A C 1
ATOM 637 O O . TRP A 1 86 ? 17.910 -9.679 3.008 1.00 84.81 86 TRP A O 1
ATOM 647 N N . ALA A 1 87 ? 17.833 -10.906 1.126 1.00 85.00 87 ALA A N 1
ATOM 648 C CA . ALA A 1 87 ? 18.095 -12.190 1.773 1.00 85.00 87 ALA A CA 1
ATOM 649 C C . ALA A 1 87 ? 19.423 -12.188 2.554 1.00 85.00 87 ALA A C 1
ATOM 651 O O . ALA A 1 87 ? 19.469 -12.605 3.712 1.00 85.00 87 ALA A O 1
ATOM 652 N N . LEU A 1 88 ? 20.492 -11.645 1.964 1.00 87.94 88 LEU A N 1
ATOM 653 C CA . LEU A 1 88 ? 21.785 -11.467 2.633 1.00 87.94 88 LEU A CA 1
ATOM 654 C C . LEU A 1 88 ? 21.681 -10.544 3.855 1.00 87.94 88 LEU A C 1
ATOM 656 O O . LEU A 1 88 ? 22.287 -10.823 4.890 1.00 87.94 88 LEU A O 1
ATOM 660 N N . GLY A 1 89 ? 20.901 -9.464 3.762 1.00 84.19 89 GLY A N 1
ATOM 661 C CA . GLY A 1 89 ? 20.605 -8.577 4.887 1.00 84.19 89 GLY A CA 1
ATOM 662 C C . GLY A 1 89 ? 19.922 -9.313 6.041 1.00 84.19 89 GLY A C 1
ATOM 663 O O . GLY A 1 89 ? 20.372 -9.204 7.183 1.00 84.19 89 GLY A O 1
ATOM 664 N N . CYS A 1 90 ? 18.908 -10.129 5.738 1.00 81.06 90 CYS A N 1
ATOM 665 C CA . CYS A 1 90 ? 18.214 -10.963 6.720 1.00 81.06 90 CYS A CA 1
ATOM 666 C C . CYS A 1 90 ? 19.163 -11.949 7.418 1.00 81.06 90 CYS A C 1
ATOM 668 O O . CYS A 1 90 ? 19.156 -12.024 8.647 1.00 81.06 90 CYS A O 1
ATOM 670 N N . ILE A 1 91 ? 20.022 -12.647 6.665 1.00 86.44 91 ILE A N 1
ATOM 671 C CA . ILE A 1 91 ? 21.011 -13.591 7.219 1.00 86.44 91 ILE A CA 1
ATOM 672 C C . ILE A 1 91 ? 22.012 -12.862 8.125 1.00 86.44 91 ILE A C 1
ATOM 674 O O . ILE A 1 91 ? 22.307 -13.313 9.230 1.00 86.44 91 ILE A O 1
ATOM 678 N N . MET A 1 92 ? 22.504 -11.700 7.693 1.00 85.19 92 MET A N 1
ATOM 679 C CA . MET A 1 92 ? 23.465 -10.894 8.451 1.00 85.19 92 MET A CA 1
ATOM 680 C C . MET A 1 92 ? 22.837 -10.082 9.596 1.00 85.19 92 MET A C 1
ATOM 682 O O . MET A 1 92 ? 23.542 -9.286 10.218 1.00 85.19 92 MET A O 1
ATOM 686 N N . LYS A 1 93 ? 21.531 -10.232 9.871 1.00 77.44 93 LYS A N 1
ATOM 687 C CA . LYS A 1 93 ? 20.767 -9.409 10.831 1.00 77.44 93 LYS A CA 1
ATOM 688 C C . LYS A 1 93 ? 20.943 -7.898 10.608 1.00 77.44 93 LYS A C 1
ATOM 690 O O . LYS A 1 93 ? 20.887 -7.109 11.549 1.00 77.44 93 LYS A O 1
ATOM 695 N N . LYS A 1 94 ? 21.162 -7.484 9.358 1.00 76.00 94 LYS A N 1
ATOM 696 C CA . LYS A 1 94 ? 21.232 -6.077 8.956 1.00 76.00 94 LYS A CA 1
ATOM 697 C C . LYS A 1 94 ? 19.871 -5.647 8.429 1.00 76.00 94 LYS A C 1
ATOM 699 O O . LYS A 1 94 ? 19.282 -6.324 7.590 1.00 76.00 94 LYS A O 1
ATOM 704 N N . THR A 1 95 ? 19.388 -4.495 8.886 1.00 73.12 95 THR A N 1
ATOM 705 C CA . THR A 1 95 ? 18.154 -3.897 8.366 1.00 73.12 95 THR A CA 1
ATOM 706 C C . THR A 1 95 ? 18.377 -3.460 6.919 1.00 73.12 95 THR A C 1
ATOM 708 O O . THR A 1 95 ? 18.942 -2.398 6.667 1.00 73.12 95 THR A O 1
ATOM 711 N N . TYR A 1 96 ? 17.958 -4.291 5.963 1.00 75.94 96 TYR A N 1
ATOM 712 C CA . TYR A 1 96 ? 17.953 -3.953 4.543 1.00 75.94 96 TYR A CA 1
ATOM 713 C C . TYR A 1 96 ? 16.526 -3.664 4.084 1.00 75.94 96 TYR A C 1
ATOM 715 O O . TYR A 1 96 ? 15.662 -4.540 4.122 1.00 75.94 96 TYR A O 1
ATOM 723 N N . THR A 1 97 ? 16.286 -2.435 3.632 1.00 77.06 97 THR A N 1
ATOM 724 C CA . THR A 1 97 ? 15.030 -2.057 2.977 1.00 77.06 97 THR A CA 1
ATOM 725 C C . THR A 1 97 ? 15.216 -2.199 1.466 1.00 77.06 97 THR A C 1
ATOM 727 O O . THR A 1 97 ? 16.076 -1.495 0.925 1.00 77.06 97 THR A O 1
ATOM 730 N N . PRO A 1 98 ? 14.458 -3.079 0.788 1.00 79.88 98 PRO A N 1
ATOM 731 C CA . PRO A 1 98 ? 14.565 -3.246 -0.656 1.00 79.88 98 PRO A CA 1
ATOM 732 C C . PRO A 1 98 ? 14.139 -1.976 -1.396 1.00 79.88 98 PRO A C 1
ATOM 734 O O . PRO A 1 98 ? 13.245 -1.252 -0.952 1.00 79.88 98 PRO A O 1
ATOM 737 N N . ASP A 1 99 ? 14.796 -1.705 -2.523 1.00 84.56 99 ASP A N 1
ATOM 738 C CA . ASP A 1 99 ? 14.507 -0.525 -3.337 1.00 84.56 99 ASP A CA 1
ATOM 739 C C . ASP A 1 99 ? 13.390 -0.817 -4.346 1.00 84.56 99 ASP A C 1
ATOM 741 O O . ASP A 1 99 ? 13.627 -1.359 -5.428 1.00 84.56 99 ASP A O 1
ATOM 745 N N . PHE A 1 100 ? 12.161 -0.444 -3.986 1.00 84.69 100 PHE A N 1
ATOM 746 C CA . PHE A 1 100 ? 10.976 -0.644 -4.823 1.00 84.69 100 PHE A CA 1
ATOM 747 C C . PHE A 1 100 ? 10.948 0.228 -6.079 1.00 84.69 100 PHE A C 1
ATOM 749 O O . PHE A 1 100 ? 10.225 -0.096 -7.016 1.00 84.69 100 PHE A O 1
ATOM 756 N N . ARG A 1 101 ? 11.777 1.273 -6.164 1.00 84.00 101 ARG A N 1
ATOM 757 C CA . ARG A 1 101 ? 11.888 2.106 -7.375 1.00 84.00 101 ARG A CA 1
ATOM 758 C C . ARG A 1 101 ? 12.507 1.354 -8.551 1.00 84.00 101 ARG A C 1
ATOM 760 O O . ARG A 1 101 ? 12.405 1.795 -9.685 1.00 84.00 101 ARG A O 1
ATOM 767 N N . LYS A 1 102 ? 13.162 0.217 -8.290 1.00 84.94 102 LYS A N 1
ATOM 768 C CA . LYS A 1 102 ? 13.656 -0.683 -9.342 1.00 84.94 102 LYS A CA 1
ATOM 769 C C . LYS A 1 102 ? 12.586 -1.630 -9.878 1.00 84.94 102 LYS A C 1
ATOM 771 O O . LYS A 1 102 ? 12.815 -2.247 -10.909 1.00 84.94 102 LYS A O 1
ATOM 776 N N . ALA A 1 103 ? 11.479 -1.782 -9.153 1.00 86.06 103 ALA A N 1
ATOM 777 C CA . ALA A 1 103 ? 10.344 -2.605 -9.556 1.00 86.06 103 ALA A CA 1
ATOM 778 C C . ALA A 1 103 ? 9.214 -1.770 -10.167 1.00 86.06 103 ALA A C 1
ATOM 780 O O . ALA A 1 103 ? 8.507 -2.257 -11.043 1.00 86.06 103 ALA A O 1
ATOM 781 N N . PHE A 1 104 ? 9.045 -0.524 -9.716 1.00 85.88 104 PHE A N 1
ATOM 782 C CA . PHE A 1 104 ? 7.936 0.332 -10.121 1.00 85.88 104 PHE A CA 1
ATOM 783 C C . PHE A 1 104 ? 8.404 1.735 -10.503 1.00 85.88 104 PHE A C 1
ATOM 785 O O . PHE A 1 104 ? 9.186 2.362 -9.785 1.00 85.88 104 PHE A O 1
ATOM 792 N N . GLU A 1 105 ? 7.847 2.246 -11.598 1.00 83.94 105 GLU A N 1
ATOM 793 C CA . GLU A 1 105 ? 8.051 3.622 -12.061 1.00 83.94 105 GLU A CA 1
ATOM 794 C C . GLU A 1 105 ? 7.066 4.585 -11.382 1.00 83.94 105 GLU A C 1
ATOM 796 O O . GLU A 1 105 ? 7.457 5.649 -10.894 1.00 83.94 105 GLU A O 1
ATOM 801 N N . HIS A 1 106 ? 5.801 4.166 -11.272 1.00 86.00 106 HIS A N 1
ATOM 802 C CA . HIS A 1 106 ? 4.702 4.946 -10.710 1.00 86.00 106 HIS A CA 1
ATOM 803 C C . HIS A 1 106 ? 4.063 4.248 -9.508 1.00 86.00 106 HIS A C 1
ATOM 805 O O . HIS A 1 106 ? 3.940 3.024 -9.473 1.00 86.00 106 HIS A O 1
ATOM 811 N N . PHE A 1 107 ? 3.610 5.047 -8.541 1.00 85.25 107 PHE A N 1
ATOM 812 C CA . PHE A 1 107 ? 2.958 4.574 -7.325 1.00 85.25 107 PHE A CA 1
ATOM 813 C C . PHE A 1 107 ? 1.591 5.243 -7.178 1.00 85.25 107 PHE A C 1
ATOM 815 O O . PHE A 1 107 ? 1.482 6.467 -7.180 1.00 85.25 107 PHE A O 1
ATOM 822 N N . CYS A 1 108 ? 0.545 4.435 -7.013 1.00 85.69 108 CYS A N 1
ATOM 823 C CA . CYS A 1 108 ? -0.767 4.910 -6.592 1.00 85.69 108 CYS A CA 1
ATOM 824 C C . CYS A 1 108 ? -0.975 4.495 -5.137 1.00 85.69 108 CYS A C 1
ATOM 826 O O . CYS A 1 108 ? -1.013 3.305 -4.824 1.00 85.69 108 CYS A O 1
ATOM 828 N N . ILE A 1 109 ? -1.055 5.473 -4.238 1.00 83.88 109 ILE A N 1
ATOM 829 C CA . ILE A 1 109 ? -1.262 5.234 -2.813 1.00 83.88 109 ILE A CA 1
ATOM 830 C C . ILE A 1 109 ? -2.648 5.749 -2.457 1.00 83.88 109 ILE A C 1
ATOM 832 O O . ILE A 1 109 ? -2.884 6.958 -2.464 1.00 83.88 109 ILE A O 1
ATOM 836 N N . HIS A 1 110 ? -3.548 4.836 -2.083 1.00 80.94 110 HIS A N 1
ATOM 837 C CA . HIS A 1 110 ? -4.820 5.235 -1.496 1.00 80.94 110 HIS A CA 1
ATOM 838 C C . HIS A 1 110 ? -4.566 5.978 -0.185 1.00 80.94 110 HIS A C 1
ATOM 840 O O . HIS A 1 110 ? -4.026 5.421 0.776 1.00 80.94 110 HIS A O 1
ATOM 846 N N . ALA A 1 111 ? -4.966 7.241 -0.140 1.00 69.31 111 ALA A N 1
ATOM 847 C CA . ALA A 1 111 ? -4.800 8.074 1.028 1.00 69.31 111 ALA A CA 1
ATOM 848 C C . ALA A 1 111 ? -6.129 8.189 1.767 1.00 69.31 111 ALA A C 1
ATOM 850 O O . ALA A 1 111 ? -7.013 8.913 1.332 1.00 69.31 111 ALA A O 1
ATOM 851 N N . GLY A 1 112 ? -6.232 7.527 2.922 1.00 69.56 112 GLY A N 1
ATOM 852 C CA . GLY A 1 112 ? -7.213 7.895 3.951 1.0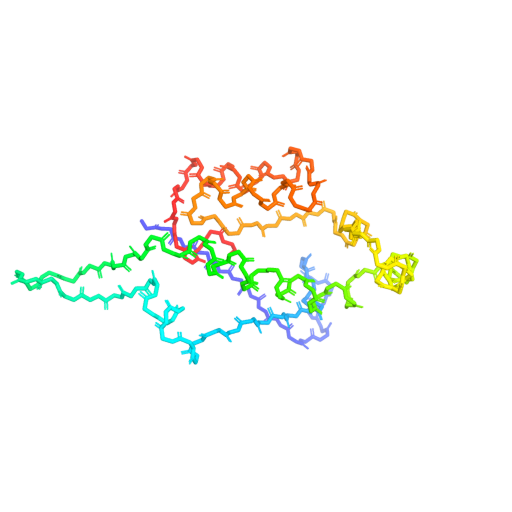0 69.56 112 GLY A CA 1
ATOM 853 C C . GLY A 1 112 ? -6.800 9.152 4.735 1.00 69.56 112 GLY A C 1
ATOM 854 O O . GLY A 1 112 ? -7.504 9.590 5.640 1.00 69.56 112 GLY A O 1
ATOM 855 N N . GLY A 1 113 ? -5.631 9.724 4.432 1.00 75.81 113 GLY A N 1
ATOM 856 C CA . GLY A 1 113 ? -5.130 10.959 5.022 1.00 75.81 113 GLY A CA 1
ATOM 857 C C . GLY A 1 113 ? -3.668 11.222 4.665 1.00 75.81 113 GLY A C 1
ATOM 858 O O . GLY A 1 113 ? -2.922 10.315 4.291 1.00 75.81 113 GLY A O 1
ATOM 859 N N . ARG A 1 114 ? -3.234 12.478 4.821 1.00 81.12 114 ARG A N 1
ATOM 860 C CA . ARG A 1 114 ? -1.887 12.945 4.443 1.00 81.12 114 ARG A CA 1
ATOM 861 C C . ARG A 1 114 ? -0.761 12.172 5.136 1.00 81.12 114 ARG A C 1
ATOM 863 O O . ARG A 1 114 ? 0.236 11.846 4.500 1.00 81.12 114 ARG A O 1
ATOM 870 N N . ALA A 1 115 ? -0.945 11.835 6.413 1.00 80.19 115 ALA A N 1
ATOM 871 C CA . ALA A 1 115 ? 0.045 11.096 7.195 1.00 80.19 115 ALA A CA 1
ATOM 872 C C . ALA A 1 115 ? 0.370 9.717 6.592 1.00 80.19 115 ALA A C 1
ATOM 874 O O . ALA A 1 115 ? 1.516 9.283 6.641 1.00 80.19 115 ALA A O 1
ATOM 875 N N . VAL A 1 116 ? -0.613 9.045 5.979 1.00 78.19 116 VAL A N 1
ATOM 876 C CA . VAL A 1 116 ? -0.411 7.728 5.353 1.00 78.19 116 VAL A CA 1
ATOM 877 C C . VAL A 1 116 ? 0.493 7.846 4.127 1.00 78.19 116 VAL A C 1
ATOM 879 O O . VAL A 1 116 ? 1.413 7.045 3.971 1.00 78.19 116 VAL A O 1
ATOM 882 N N . ILE A 1 117 ? 0.273 8.872 3.298 1.00 83.00 117 ILE A N 1
ATOM 883 C CA . ILE A 1 117 ? 1.112 9.152 2.126 1.00 83.00 117 ILE A CA 1
ATOM 884 C C . ILE A 1 117 ? 2.555 9.441 2.560 1.00 83.00 117 ILE A C 1
ATOM 886 O O . ILE A 1 117 ? 3.491 8.865 2.009 1.00 83.00 117 ILE A O 1
ATOM 890 N N . GLU A 1 118 ? 2.747 10.316 3.552 1.00 83.44 118 GLU A N 1
ATOM 891 C CA . GLU A 1 118 ? 4.084 10.718 4.008 1.00 83.44 118 GLU A CA 1
ATOM 892 C C . GLU A 1 118 ? 4.865 9.549 4.627 1.00 83.44 118 GLU A C 1
ATOM 894 O O . GLU A 1 118 ? 6.051 9.377 4.342 1.00 83.44 118 GLU A O 1
ATOM 899 N N . GLU A 1 119 ? 4.212 8.713 5.436 1.00 81.69 119 GLU A N 1
ATOM 900 C CA . GLU A 1 119 ? 4.839 7.527 6.027 1.00 81.69 119 GLU A CA 1
ATOM 901 C C . GLU A 1 119 ? 5.236 6.494 4.967 1.00 81.69 119 GLU A C 1
ATOM 903 O O . GLU A 1 119 ? 6.335 5.931 5.017 1.00 81.69 119 GLU A O 1
ATOM 908 N N . LEU A 1 120 ? 4.374 6.263 3.973 1.00 81.38 120 LEU A N 1
ATOM 909 C CA . LEU A 1 120 ? 4.678 5.365 2.862 1.00 81.38 120 LEU A CA 1
ATOM 910 C C . LEU A 1 120 ? 5.817 5.883 1.991 1.00 81.38 120 LEU A C 1
ATOM 912 O O . LEU A 1 120 ? 6.736 5.122 1.686 1.00 81.38 120 LEU A O 1
ATOM 916 N N . SER A 1 121 ? 5.788 7.171 1.653 1.00 84.69 121 SER A N 1
ATOM 917 C CA . SER A 1 121 ? 6.849 7.834 0.896 1.00 84.69 121 SER A CA 1
ATOM 918 C C . SER A 1 121 ? 8.209 7.647 1.573 1.00 84.69 121 SER A C 1
ATOM 920 O O . SER A 1 121 ? 9.157 7.163 0.949 1.00 84.69 121 SER A O 1
ATOM 922 N N . LYS A 1 122 ? 8.291 7.898 2.888 1.00 84.81 122 LYS A N 1
ATOM 923 C CA . LYS A 1 122 ? 9.523 7.715 3.672 1.00 84.81 122 LYS A CA 1
ATOM 924 C C . LYS A 1 122 ? 9.992 6.260 3.702 1.00 84.81 122 LYS A C 1
ATOM 926 O O . LYS A 1 122 ? 11.181 6.001 3.517 1.00 84.81 122 LYS A O 1
ATOM 931 N N . LYS A 1 123 ? 9.090 5.299 3.936 1.00 80.94 123 LYS A N 1
ATOM 932 C CA . LYS A 1 123 ? 9.457 3.874 4.040 1.00 80.94 123 LYS A CA 1
ATOM 933 C C . LYS A 1 123 ? 9.917 3.278 2.715 1.00 80.94 123 LYS A C 1
ATOM 935 O O . LYS A 1 123 ? 10.868 2.498 2.708 1.00 80.94 123 LYS A O 1
ATOM 940 N N . LEU A 1 124 ? 9.253 3.640 1.622 1.00 81.75 124 LEU A N 1
ATOM 941 C CA . LEU A 1 124 ? 9.567 3.162 0.276 1.00 81.75 124 LEU A CA 1
ATOM 942 C C . LEU A 1 124 ? 10.633 4.018 -0.427 1.00 81.75 124 LEU A C 1
ATOM 944 O O . LEU A 1 124 ? 11.082 3.651 -1.509 1.00 81.75 124 LEU A O 1
ATOM 948 N N . LYS A 1 125 ? 11.077 5.114 0.208 1.00 84.44 125 LYS A N 1
ATOM 949 C CA . LYS A 1 125 ? 12.054 6.078 -0.325 1.00 84.44 125 LYS A CA 1
ATOM 950 C C . LYS A 1 125 ? 11.623 6.653 -1.681 1.00 84.44 125 LYS A C 1
ATOM 952 O O . LYS A 1 125 ? 12.449 6.777 -2.588 1.00 84.44 125 LYS A O 1
ATOM 957 N N . LEU A 1 126 ? 10.334 6.964 -1.812 1.00 86.50 126 LEU A N 1
ATOM 958 C CA . LEU A 1 126 ? 9.752 7.511 -3.040 1.00 86.50 126 LEU A CA 1
ATOM 959 C C . LEU A 1 126 ? 10.196 8.959 -3.253 1.00 86.50 126 LEU A C 1
ATOM 961 O O . LEU A 1 126 ? 10.478 9.681 -2.295 1.00 86.50 126 LEU A O 1
ATOM 965 N N . THR A 1 127 ? 10.267 9.384 -4.511 1.00 86.94 127 THR A N 1
ATOM 966 C CA . THR A 1 127 ? 10.499 10.794 -4.850 1.00 86.94 127 THR A CA 1
ATOM 967 C C . THR A 1 127 ? 9.206 11.601 -4.721 1.00 86.94 127 THR A C 1
ATOM 969 O O . THR A 1 127 ? 8.111 11.041 -4.766 1.00 86.94 127 THR A O 1
ATOM 972 N N . GLU A 1 128 ? 9.315 12.926 -4.590 1.00 86.56 128 GLU A N 1
ATOM 973 C CA . GLU A 1 128 ? 8.135 13.807 -4.566 1.00 86.56 128 GLU A CA 1
ATOM 974 C C . GLU A 1 128 ? 7.276 13.635 -5.826 1.00 86.56 128 GLU A C 1
ATOM 976 O O . GLU A 1 128 ? 6.065 13.484 -5.721 1.00 86.56 128 GLU A O 1
ATOM 981 N N . GLU A 1 129 ? 7.908 13.515 -6.996 1.00 87.00 129 GLU A N 1
ATOM 982 C CA . GLU A 1 129 ? 7.223 13.288 -8.275 1.00 87.00 129 GLU A CA 1
ATOM 983 C C . GLU A 1 129 ? 6.388 11.995 -8.284 1.00 87.00 129 GLU A C 1
ATOM 985 O O . GLU A 1 129 ? 5.268 11.976 -8.788 1.00 87.00 129 GLU A O 1
ATOM 990 N N . GLN A 1 130 ? 6.888 10.917 -7.672 1.00 86.00 130 GLN A N 1
ATOM 991 C CA . GLN A 1 130 ? 6.156 9.649 -7.569 1.00 86.00 130 GLN A CA 1
ATOM 992 C C . GLN A 1 130 ? 4.940 9.738 -6.641 1.00 86.00 130 GLN A C 1
ATOM 994 O O . GLN A 1 130 ? 4.005 8.947 -6.759 1.00 86.00 130 GLN A O 1
ATOM 999 N N . VAL A 1 131 ? 4.958 10.681 -5.704 1.00 87.31 131 VAL A N 1
ATOM 1000 C CA . VAL A 1 131 ? 3.940 10.852 -4.664 1.00 87.31 131 VAL A CA 1
ATOM 1001 C C . VAL A 1 131 ? 2.936 11.956 -5.032 1.00 87.31 131 VAL A C 1
ATOM 1003 O O . VAL A 1 131 ? 1.804 11.951 -4.535 1.00 87.31 131 VAL A O 1
ATOM 1006 N N . GLU A 1 132 ? 3.313 12.853 -5.945 1.00 87.19 132 GLU A N 1
ATOM 1007 C CA . GLU A 1 132 ? 2.524 13.973 -6.468 1.00 87.19 132 GLU A CA 1
ATOM 1008 C C . GLU A 1 132 ? 1.087 13.567 -6.842 1.00 87.19 132 GLU A C 1
ATOM 1010 O O . GLU A 1 132 ? 0.158 14.192 -6.325 1.00 87.19 132 GLU A O 1
ATOM 1015 N N . PRO A 1 133 ? 0.830 12.491 -7.623 1.00 86.44 133 PRO A N 1
ATOM 1016 C CA . PRO A 1 133 ? -0.535 12.162 -8.039 1.00 86.44 133 PRO A CA 1
ATOM 1017 C C . PRO A 1 133 ? -1.439 11.809 -6.852 1.00 86.44 133 PRO A C 1
ATOM 1019 O O . PRO A 1 133 ? -2.606 12.207 -6.798 1.00 86.44 133 PRO A O 1
ATOM 1022 N N . SER A 1 134 ? -0.883 11.112 -5.856 1.00 85.38 134 SER A N 1
ATOM 1023 C CA . SER A 1 134 ? -1.607 10.731 -4.639 1.00 85.38 134 SER A CA 1
ATOM 1024 C C . SER A 1 134 ? -1.881 11.957 -3.754 1.00 85.38 134 SER A C 1
ATOM 1026 O O . SER A 1 134 ? -2.977 12.102 -3.211 1.00 85.38 134 SER A O 1
ATOM 1028 N N . ARG A 1 135 ? -0.920 12.889 -3.650 1.00 84.75 135 ARG A N 1
ATOM 1029 C CA . ARG A 1 135 ? -1.091 14.160 -2.918 1.00 84.75 135 ARG A CA 1
ATOM 1030 C C . ARG A 1 135 ? -2.123 15.063 -3.578 1.00 84.75 135 ARG A C 1
ATOM 1032 O O . ARG A 1 135 ? -2.980 15.598 -2.883 1.00 84.75 135 ARG A O 1
ATOM 1039 N N . MET A 1 136 ? -2.059 15.214 -4.897 1.00 83.62 136 MET A N 1
ATOM 1040 C CA . MET A 1 136 ? -2.988 16.050 -5.653 1.00 83.62 136 MET A CA 1
ATOM 1041 C C . MET A 1 136 ? -4.413 15.509 -5.570 1.00 83.62 136 MET A C 1
ATOM 1043 O O . MET A 1 136 ? -5.339 16.282 -5.339 1.00 83.62 136 MET A O 1
ATOM 1047 N N . THR A 1 137 ? -4.591 14.188 -5.649 1.00 82.50 137 THR A N 1
ATOM 1048 C CA . THR A 1 137 ? -5.905 13.556 -5.457 1.00 82.50 137 THR A CA 1
ATOM 1049 C C . THR A 1 137 ? -6.464 13.848 -4.064 1.00 82.50 137 THR A C 1
ATOM 1051 O O . THR A 1 137 ? -7.610 14.279 -3.945 1.00 82.50 137 THR A O 1
ATOM 1054 N N . LEU A 1 138 ? -5.644 13.711 -3.014 1.00 80.75 138 LEU A N 1
ATOM 1055 C CA . LEU A 1 138 ? -6.056 14.027 -1.644 1.00 80.75 138 LEU A CA 1
ATOM 1056 C C . LEU A 1 138 ? -6.405 15.516 -1.460 1.00 80.75 138 LEU A C 1
ATOM 1058 O O . LEU A 1 138 ? -7.362 15.835 -0.763 1.00 80.75 138 LEU A O 1
ATOM 1062 N N . LEU A 1 139 ? -5.648 16.429 -2.074 1.00 76.69 139 LEU A N 1
ATOM 1063 C CA . LEU A 1 139 ? -5.890 17.873 -1.976 1.00 76.69 139 LEU A CA 1
ATOM 1064 C C . LEU A 1 139 ? -7.153 18.315 -2.726 1.00 76.69 139 LEU A C 1
ATOM 1066 O O . LEU A 1 139 ? -7.860 19.200 -2.251 1.00 76.69 139 LEU A O 1
ATOM 1070 N N . LEU A 1 140 ? -7.426 17.721 -3.889 1.00 67.56 140 LEU A N 1
ATOM 1071 C CA . LEU A 1 140 ? -8.508 18.142 -4.783 1.00 67.56 140 LEU A CA 1
ATOM 1072 C C . LEU A 1 140 ? -9.845 17.455 -4.482 1.00 67.56 140 LEU A C 1
ATOM 1074 O O . LEU A 1 140 ? -10.893 18.085 -4.595 1.00 67.56 140 LEU A O 1
ATOM 1078 N N . VAL A 1 141 ? -9.818 16.168 -4.127 1.00 63.00 141 VAL A N 1
ATOM 1079 C CA . VAL A 1 141 ? -11.020 15.323 -3.983 1.00 63.00 141 VAL A CA 1
ATOM 1080 C C . VAL A 1 141 ? -11.295 14.966 -2.516 1.00 63.00 141 VAL A C 1
ATOM 1082 O O . VAL A 1 141 ? -12.365 14.448 -2.196 1.00 63.00 141 VAL A O 1
ATOM 1085 N N . ASN A 1 142 ? -10.371 15.301 -1.604 1.00 61.66 142 ASN A N 1
ATOM 1086 C CA . ASN A 1 142 ? -10.367 14.829 -0.218 1.00 61.66 142 ASN A CA 1
ATOM 1087 C C . ASN A 1 142 ? -10.364 13.282 -0.164 1.00 61.66 142 ASN A C 1
ATOM 1089 O O . ASN A 1 142 ? -10.125 12.607 -1.168 1.00 61.66 142 ASN A O 1
ATOM 1093 N N . ASN A 1 143 ? -10.612 12.689 1.004 1.00 60.28 143 ASN A N 1
ATOM 1094 C CA . ASN A 1 143 ? -10.794 11.243 1.148 1.00 60.28 143 ASN A CA 1
ATOM 1095 C C . ASN A 1 143 ? -12.090 10.774 0.450 1.00 60.28 143 ASN A C 1
ATOM 1097 O O . ASN A 1 143 ? -13.108 10.539 1.098 1.00 60.28 143 ASN A O 1
ATOM 1101 N N . GLY A 1 144 ? -12.062 10.618 -0.874 1.00 55.66 144 GLY A N 1
ATOM 1102 C CA . GLY A 1 144 ? -13.201 10.183 -1.693 1.00 55.66 144 GLY A CA 1
ATOM 1103 C C . GLY A 1 144 ? -13.612 8.712 -1.519 1.00 55.66 144 GLY A C 1
ATOM 1104 O O . GLY A 1 144 ? -14.383 8.186 -2.309 1.00 55.66 144 GLY A O 1
ATOM 1105 N N . GLY A 1 145 ? -13.127 7.983 -0.516 1.00 63.44 145 GLY A N 1
ATOM 1106 C CA . GLY A 1 145 ? -13.397 6.545 -0.420 1.00 63.44 145 GLY A CA 1
ATOM 1107 C C . GLY A 1 145 ? -12.886 5.783 -1.655 1.00 63.44 145 GLY A C 1
ATOM 1108 O O . GLY A 1 145 ? -11.832 6.106 -2.203 1.00 63.44 145 GLY A O 1
ATOM 1109 N N . CYS A 1 146 ? -13.620 4.766 -2.106 1.00 65.25 146 CYS A N 1
ATOM 1110 C CA . CYS A 1 146 ? -13.120 3.760 -3.052 1.00 65.25 146 CYS A CA 1
ATOM 1111 C C . CYS A 1 146 ? -12.820 4.239 -4.485 1.00 65.25 146 CYS A C 1
ATOM 1113 O O . CYS A 1 146 ? -12.155 3.510 -5.208 1.00 65.25 146 CYS A O 1
ATOM 1115 N N . HIS A 1 147 ? -13.267 5.424 -4.914 1.00 69.62 147 HIS A N 1
ATOM 1116 C CA . HIS A 1 147 ? -13.076 5.895 -6.298 1.00 69.62 147 HIS A CA 1
ATOM 1117 C C . HIS A 1 147 ? -11.765 6.665 -6.532 1.00 69.62 147 HIS A C 1
ATOM 1119 O O . HIS A 1 147 ? -11.568 7.227 -7.605 1.00 69.62 147 HIS A O 1
ATOM 1125 N N . THR A 1 148 ? -10.903 6.756 -5.517 1.00 65.69 148 THR A N 1
ATOM 1126 C CA . THR A 1 148 ? -9.652 7.537 -5.557 1.00 65.69 148 THR A CA 1
ATOM 1127 C C . THR A 1 148 ? -8.447 6.761 -6.095 1.00 65.69 148 THR A C 1
ATOM 1129 O O . THR A 1 148 ? -7.394 7.367 -6.293 1.00 65.69 148 THR A O 1
ATOM 1132 N N . CYS A 1 149 ? -8.588 5.454 -6.337 1.00 59.25 149 CYS A N 1
ATOM 1133 C CA . CYS A 1 149 ? -7.543 4.575 -6.866 1.00 59.25 149 CYS A CA 1
ATOM 1134 C C . CYS A 1 149 ? -8.028 3.791 -8.081 1.00 59.25 149 CYS A C 1
ATOM 1136 O O . CYS A 1 149 ? -9.242 3.487 -8.137 1.00 59.25 149 CYS A O 1
#